Protein AF-A0A9E1S548-F1 (afdb_monomer_lite)

Radius of gyration: 19.38 Å; chains: 1; bounding box: 32×35×52 Å

Structure (mmCIF, N/CA/C/O backbone):
data_AF-A0A9E1S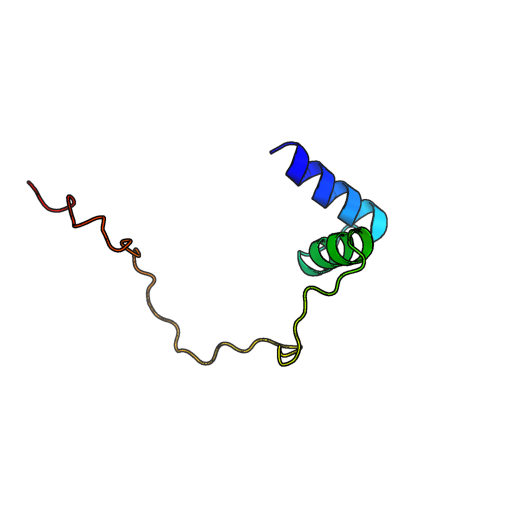548-F1
#
_entry.id   AF-A0A9E1S548-F1
#
loop_
_atom_site.group_PDB
_atom_site.id
_atom_site.type_symbol
_atom_site.label_atom_id
_atom_site.label_alt_id
_atom_site.label_comp_id
_atom_site.label_asym_id
_atom_site.label_entity_id
_atom_site.label_seq_id
_atom_site.pdbx_PDB_ins_code
_atom_site.Cartn_x
_atom_site.Cartn_y
_atom_site.Cartn_z
_atom_site.occupancy
_atom_site.B_iso_or_equiv
_atom_site.auth_seq_id
_atom_site.auth_comp_id
_atom_site.auth_asym_id
_atom_site.auth_atom_id
_atom_site.pdbx_PDB_model_num
ATOM 1 N N . SER A 1 1 ? -0.372 15.177 -2.045 1.00 77.56 1 SER A N 1
ATOM 2 C CA . SER A 1 1 ? -1.832 14.983 -1.910 1.00 77.56 1 SER A CA 1
ATOM 3 C C . SER A 1 1 ? -2.195 14.967 -0.429 1.00 77.56 1 SER A C 1
ATOM 5 O O . SER A 1 1 ? -1.619 14.150 0.282 1.00 77.56 1 SER A O 1
ATOM 7 N N . PRO A 1 2 ? -3.108 15.833 0.055 1.00 89.00 2 PRO A N 1
ATOM 8 C CA . PRO A 1 2 ? -3.485 15.899 1.475 1.00 89.00 2 PRO A CA 1
ATOM 9 C C . PRO A 1 2 ? -4.072 14.598 2.041 1.00 89.00 2 PRO A C 1
ATOM 11 O O . PRO A 1 2 ? -3.912 14.318 3.219 1.00 89.00 2 PRO A O 1
ATOM 14 N N . GLN A 1 3 ? -4.745 13.794 1.213 1.00 91.62 3 GLN A N 1
ATOM 15 C CA . GLN A 1 3 ? -5.321 12.512 1.644 1.00 91.62 3 GLN A CA 1
ATOM 16 C C . GLN A 1 3 ? -4.248 11.446 1.864 1.00 91.62 3 GLN A C 1
ATOM 18 O O . GLN A 1 3 ? -4.325 10.676 2.813 1.00 91.62 3 GLN A O 1
ATOM 23 N N . LEU A 1 4 ? -3.221 11.441 1.012 1.00 89.69 4 LEU A N 1
ATOM 24 C CA . LEU A 1 4 ? -2.112 10.502 1.130 1.00 89.69 4 LEU A CA 1
ATOM 25 C C . LEU A 1 4 ? -1.368 10.715 2.452 1.00 89.69 4 LEU A C 1
ATOM 27 O O . LEU A 1 4 ? -1.137 9.754 3.168 1.00 89.69 4 LEU A O 1
ATOM 31 N N . ILE A 1 5 ? -1.103 11.970 2.828 1.00 91.62 5 ILE A N 1
ATOM 32 C CA . ILE A 1 5 ? -0.457 12.307 4.109 1.00 91.62 5 ILE A CA 1
ATOM 33 C C . ILE A 1 5 ? -1.247 11.732 5.293 1.00 91.62 5 ILE A C 1
ATOM 35 O O . ILE A 1 5 ? -0.678 11.013 6.106 1.00 91.62 5 ILE A O 1
ATOM 39 N N . LYS A 1 6 ? -2.569 11.939 5.325 1.00 93.44 6 LYS A N 1
ATOM 40 C CA . LYS A 1 6 ? -3.437 11.417 6.394 1.00 93.44 6 LYS A CA 1
ATOM 41 C C . LYS A 1 6 ? -3.394 9.893 6.519 1.00 93.44 6 LYS A C 1
ATOM 43 O O . LYS A 1 6 ? -3.482 9.369 7.622 1.00 93.44 6 LYS A O 1
ATOM 48 N N . ILE A 1 7 ? -3.274 9.178 5.398 1.00 92.12 7 ILE A N 1
ATOM 49 C CA . ILE A 1 7 ? -3.166 7.711 5.396 1.00 92.12 7 ILE A CA 1
ATOM 50 C C . ILE A 1 7 ? -1.879 7.265 6.098 1.00 92.12 7 ILE A C 1
ATOM 52 O O . ILE A 1 7 ? -1.915 6.324 6.890 1.00 92.12 7 ILE A O 1
ATOM 56 N N . PHE A 1 8 ? -0.761 7.944 5.831 1.00 91.31 8 PHE A N 1
ATOM 57 C CA . PHE A 1 8 ? 0.521 7.634 6.464 1.00 91.31 8 PHE A CA 1
ATOM 58 C C . PHE A 1 8 ? 0.559 8.053 7.939 1.00 91.31 8 PHE A C 1
ATOM 60 O O . PHE A 1 8 ? 1.023 7.267 8.758 1.00 91.31 8 PHE A O 1
ATOM 67 N N . GLU A 1 9 ? 0.017 9.222 8.294 1.00 92.31 9 GLU A N 1
ATOM 68 C CA . GLU A 1 9 ? -0.093 9.674 9.692 1.00 92.31 9 GLU A CA 1
ATOM 69 C C . GLU A 1 9 ? -0.922 8.698 10.542 1.00 92.31 9 GLU A C 1
ATOM 71 O O . GLU A 1 9 ? -0.514 8.326 11.641 1.00 92.31 9 GLU A O 1
ATOM 76 N N . ASP A 1 10 ? -2.060 8.227 10.023 1.00 92.94 10 ASP A N 1
ATOM 77 C CA . ASP A 1 10 ? -2.893 7.236 10.711 1.00 92.94 10 ASP A CA 1
ATOM 78 C C . ASP A 1 10 ? -2.196 5.868 10.805 1.00 92.94 10 ASP A C 1
ATOM 80 O O . ASP A 1 10 ? -2.240 5.217 11.846 1.00 92.94 10 ASP A O 1
ATOM 84 N N . GLY A 1 11 ? -1.491 5.442 9.752 1.00 93.12 11 GLY A N 1
ATOM 85 C CA . GLY A 1 11 ? -0.663 4.233 9.796 1.00 93.12 11 GLY A CA 1
ATOM 86 C C . GLY A 1 11 ? 0.412 4.299 10.884 1.00 93.12 11 GLY A C 1
ATOM 87 O O . GLY A 1 11 ? 0.533 3.375 11.690 1.00 93.12 11 GLY A O 1
ATOM 88 N N . GLN A 1 12 ? 1.129 5.422 10.962 1.00 92.75 12 GLN A N 1
ATOM 89 C CA . GLN A 1 12 ? 2.139 5.675 11.987 1.00 92.75 12 GLN A CA 1
ATOM 90 C C . GLN A 1 12 ? 1.536 5.689 13.397 1.00 92.75 12 GLN A C 1
ATOM 92 O O . GLN A 1 12 ? 2.093 5.079 14.308 1.00 92.75 12 GLN A O 1
ATOM 97 N N . ALA A 1 13 ? 0.386 6.341 13.589 1.00 93.56 13 ALA A N 1
ATOM 98 C CA . ALA A 1 13 ? -0.280 6.402 14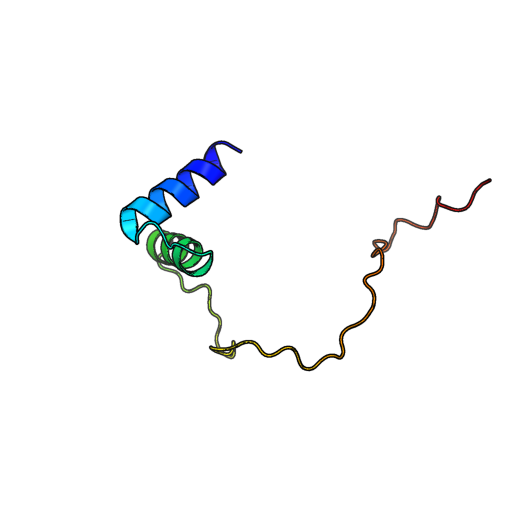.889 1.00 93.56 13 ALA A CA 1
ATOM 99 C C . ALA A 1 13 ? -0.718 5.018 15.393 1.00 93.56 13 ALA A C 1
ATOM 101 O O . ALA A 1 13 ? -0.659 4.747 16.592 1.00 93.56 13 ALA A O 1
ATOM 102 N N . ARG A 1 14 ? -1.155 4.134 14.489 1.00 92.75 14 ARG A N 1
ATOM 103 C CA . ARG A 1 14 ? -1.646 2.800 14.852 1.00 92.75 14 ARG A CA 1
ATOM 104 C C . ARG A 1 14 ? -0.514 1.803 15.090 1.00 92.75 14 ARG A C 1
ATOM 106 O O . ARG A 1 14 ? -0.674 0.919 15.930 1.00 92.75 14 ARG A O 1
ATOM 113 N N . PHE A 1 15 ? 0.590 1.909 14.348 1.00 92.12 15 PHE A N 1
ATOM 114 C CA . PHE A 1 15 ? 1.565 0.818 14.245 1.00 92.12 15 PHE A CA 1
ATOM 115 C C . PHE A 1 15 ? 3.039 1.234 14.438 1.00 92.12 15 PHE A C 1
ATOM 117 O O . PHE A 1 15 ? 3.909 0.376 14.580 1.00 92.12 15 PHE A O 1
ATOM 124 N N . GLY A 1 16 ? 3.317 2.534 14.566 1.00 89.06 16 GLY A N 1
ATOM 125 C CA . GLY A 1 16 ? 4.617 3.087 14.956 1.00 89.06 16 GLY A CA 1
ATOM 126 C C . GLY A 1 16 ? 5.343 3.859 13.850 1.00 89.06 16 GLY A C 1
ATOM 127 O O . GLY A 1 16 ? 4.931 3.913 12.699 1.00 89.06 16 GLY A O 1
ATOM 128 N N . GLU A 1 17 ? 6.464 4.493 14.199 1.00 80.38 17 GLU A N 1
ATOM 129 C CA . GLU A 1 17 ? 7.197 5.389 13.282 1.00 80.38 17 GLU A CA 1
ATOM 130 C C . GLU A 1 17 ? 8.014 4.663 12.214 1.00 80.38 17 GLU A C 1
ATOM 132 O O . GLU A 1 17 ? 8.345 5.239 11.181 1.00 80.38 17 GLU A O 1
ATOM 137 N N . ARG A 1 18 ? 8.343 3.387 12.436 1.00 75.94 18 ARG A N 1
ATOM 138 C CA . ARG A 1 18 ? 9.091 2.576 11.465 1.00 75.94 18 ARG A CA 1
ATOM 139 C C . ARG A 1 18 ? 8.178 1.966 10.415 1.00 75.94 18 ARG A C 1
ATOM 141 O O . ARG A 1 18 ? 8.499 0.897 9.898 1.00 75.94 18 ARG A O 1
ATOM 148 N N . GLU A 1 19 ? 7.056 2.620 10.123 1.00 74.38 19 GLU A N 1
ATOM 149 C CA . GLU A 1 19 ? 6.050 1.996 9.297 1.00 74.38 19 GLU A CA 1
ATOM 150 C C . GLU A 1 19 ? 6.324 2.046 7.810 1.00 74.38 19 GLU A C 1
ATOM 152 O O . GLU A 1 19 ? 6.588 3.093 7.221 1.00 74.38 19 GLU A O 1
ATOM 157 N N . TRP A 1 20 ? 6.294 0.860 7.215 1.00 75.38 20 TRP A N 1
ATOM 158 C CA . TRP A 1 20 ? 6.551 0.648 5.799 1.00 75.38 20 TRP A CA 1
ATOM 159 C C . TRP A 1 20 ? 5.217 0.376 5.097 1.00 75.38 20 TRP A C 1
ATOM 161 O O . TRP A 1 20 ? 4.182 0.151 5.733 1.00 75.38 20 TRP A O 1
ATOM 171 N N . SER A 1 21 ? 5.228 0.363 3.763 1.00 79.25 21 SER A N 1
ATOM 172 C CA . SER A 1 21 ? 4.038 0.070 2.954 1.00 79.25 21 SER A CA 1
ATOM 173 C C . SER A 1 21 ? 3.213 -1.158 3.403 1.00 79.25 21 SER A C 1
ATOM 175 O O . SER A 1 21 ? 1.989 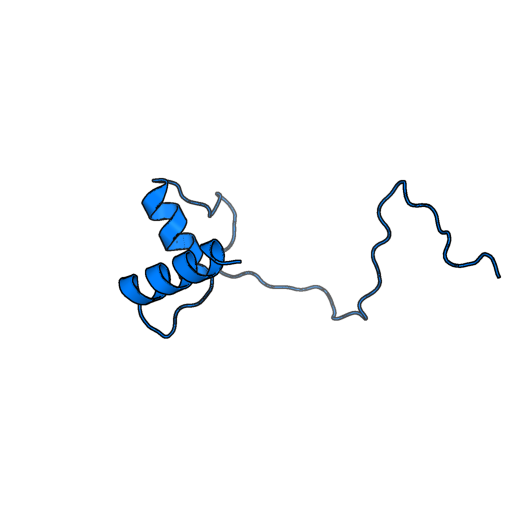-1.068 3.280 1.00 79.25 21 SER A O 1
ATOM 177 N N . PRO A 1 22 ? 3.770 -2.245 3.993 1.00 82.06 22 PRO A N 1
ATOM 178 C CA . PRO A 1 22 ? 2.969 -3.385 4.444 1.00 82.06 22 PRO A CA 1
ATOM 179 C C . PRO A 1 22 ? 1.897 -3.043 5.486 1.00 82.06 22 PRO A C 1
ATOM 181 O O . PRO A 1 22 ? 0.767 -3.511 5.372 1.00 82.06 22 PRO A O 1
ATOM 184 N N . ASN A 1 23 ? 2.181 -2.192 6.473 1.00 90.44 23 ASN A N 1
ATOM 185 C CA . ASN A 1 23 ? 1.165 -1.852 7.472 1.00 90.44 23 ASN A CA 1
ATOM 186 C C . ASN A 1 23 ? 0.184 -0.782 6.989 1.00 90.44 23 ASN A C 1
ATOM 188 O O . ASN A 1 23 ? -0.937 -0.717 7.488 1.00 90.44 23 ASN A O 1
ATOM 192 N N . ILE A 1 24 ? 0.540 0.006 5.971 1.00 93.25 24 ILE A N 1
ATOM 193 C CA . ILE A 1 24 ? -0.434 0.856 5.273 1.00 93.25 24 ILE A CA 1
ATOM 194 C C . ILE A 1 24 ? -1.445 -0.005 4.502 1.00 93.25 24 ILE A C 1
ATOM 196 O O . ILE A 1 24 ? -2.631 0.323 4.475 1.00 93.25 24 ILE A O 1
ATOM 200 N N . ILE A 1 25 ? -1.010 -1.136 3.938 1.00 91.56 25 ILE A N 1
ATOM 201 C CA . ILE A 1 25 ? -1.922 -2.138 3.371 1.00 91.56 25 ILE A CA 1
ATOM 202 C C . ILE A 1 25 ? -2.754 -2.793 4.475 1.00 91.56 25 ILE A C 1
ATOM 204 O O . ILE A 1 25 ? -3.977 -2.788 4.365 1.00 91.56 25 ILE A O 1
ATOM 208 N N . ARG A 1 26 ? -2.146 -3.227 5.587 1.00 90.56 26 ARG A N 1
ATOM 209 C CA . ARG A 1 26 ? -2.897 -3.787 6.725 1.00 90.56 26 ARG A CA 1
ATOM 210 C C . ARG A 1 26 ? -3.966 -2.830 7.259 1.00 90.56 26 ARG A C 1
ATOM 212 O O . ARG A 1 26 ? -5.080 -3.240 7.567 1.00 90.56 26 ARG A O 1
ATOM 219 N N . ARG A 1 27 ? -3.662 -1.530 7.328 1.00 93.81 27 ARG A N 1
ATOM 220 C CA . ARG A 1 27 ? -4.626 -0.478 7.685 1.00 93.81 27 ARG A CA 1
ATOM 221 C C . ARG A 1 27 ? -5.864 -0.518 6.784 1.00 93.81 27 ARG A C 1
ATOM 223 O O . ARG A 1 27 ? -6.979 -0.352 7.270 1.00 93.81 27 ARG A O 1
ATOM 230 N N . LEU A 1 28 ? -5.657 -0.669 5.477 1.00 93.50 28 LEU A N 1
ATOM 231 C CA . LEU A 1 28 ? -6.733 -0.745 4.493 1.00 93.50 28 LEU A CA 1
ATOM 232 C C . LEU A 1 28 ? -7.512 -2.060 4.625 1.00 93.50 28 LEU A C 1
ATOM 234 O O . LEU A 1 28 ? -8.738 -2.031 4.641 1.00 93.50 28 LEU A O 1
ATOM 238 N N . GLU A 1 29 ? -6.810 -3.181 4.775 1.00 94.25 29 GLU A N 1
ATOM 239 C CA . GLU A 1 29 ? -7.393 -4.510 4.998 1.00 94.25 29 GLU A CA 1
ATOM 240 C C . GLU A 1 29 ? -8.344 -4.520 6.199 1.00 94.25 29 GLU A C 1
ATOM 242 O O . GLU A 1 29 ? -9.502 -4.917 6.076 1.00 94.25 29 GLU A O 1
ATOM 247 N N . GLU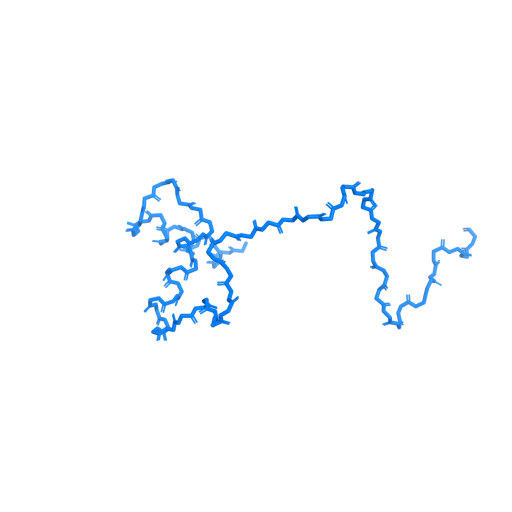 A 1 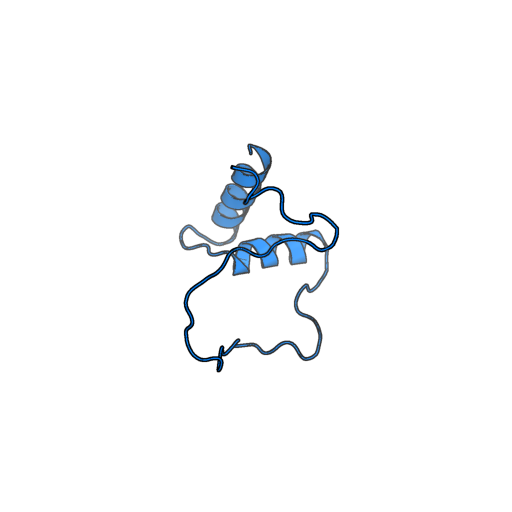30 ? -7.899 -3.986 7.338 1.00 94.12 30 GLU A N 1
ATOM 248 C CA . GLU A 1 30 ? -8.704 -3.887 8.559 1.00 94.12 30 GLU A CA 1
ATOM 249 C C . GLU A 1 30 ? -9.927 -2.976 8.385 1.00 94.12 30 GLU A C 1
ATOM 251 O O . GLU A 1 30 ? -11.008 -3.298 8.875 1.00 94.12 30 GLU A O 1
ATOM 256 N N . ALA A 1 31 ? -9.783 -1.852 7.675 1.00 93.50 31 ALA A N 1
ATOM 257 C CA . ALA A 1 31 ? -10.888 -0.926 7.425 1.00 93.50 31 ALA A CA 1
ATOM 258 C C . ALA A 1 31 ? -11.940 -1.503 6.463 1.00 93.50 31 ALA A C 1
ATOM 260 O O . ALA A 1 31 ? -13.117 -1.155 6.553 1.00 93.50 31 ALA A O 1
ATOM 261 N N . CYS A 1 32 ? -11.520 -2.367 5.539 1.00 94.38 32 CYS A N 1
ATOM 262 C CA . CYS A 1 32 ? -12.390 -2.988 4.545 1.00 94.38 32 CYS A CA 1
ATOM 263 C C . CYS A 1 32 ? -12.880 -4.386 4.949 1.00 94.38 32 CYS A C 1
ATOM 265 O O . CYS A 1 32 ? -13.744 -4.930 4.265 1.00 94.38 32 CYS A O 1
ATOM 267 N N . GLY A 1 33 ? -12.339 -4.976 6.021 1.00 94.38 33 GLY A N 1
ATOM 268 C CA . GLY A 1 33 ? -12.601 -6.370 6.384 1.00 94.38 33 GLY A CA 1
ATOM 269 C C . GLY A 1 33 ? -12.177 -7.351 5.287 1.00 94.38 33 GLY A C 1
ATOM 270 O O . GLY A 1 33 ? -12.828 -8.374 5.091 1.00 94.38 33 GLY A O 1
ATOM 271 N N . ALA A 1 34 ? -11.130 -7.008 4.535 1.00 93.81 34 ALA A N 1
ATOM 272 C CA . ALA A 1 34 ? -10.671 -7.750 3.368 1.00 93.81 34 ALA A CA 1
ATOM 273 C C . ALA A 1 34 ? -9.200 -8.133 3.522 1.00 93.81 34 ALA A C 1
ATOM 275 O O . ALA A 1 34 ? -8.444 -7.432 4.185 1.00 93.81 34 ALA A O 1
ATOM 276 N N . GLN A 1 35 ? -8.794 -9.215 2.865 1.00 90.81 35 GLN A N 1
ATOM 277 C CA . GLN A 1 35 ? -7.393 -9.595 2.729 1.00 90.81 35 GLN A CA 1
ATOM 278 C C . GLN A 1 35 ? -6.956 -9.298 1.294 1.00 90.81 35 GLN A C 1
ATOM 280 O O . GLN A 1 35 ? -7.571 -9.780 0.343 1.00 90.81 35 GLN A O 1
ATOM 285 N N . VAL A 1 36 ? -5.926 -8.469 1.133 1.00 88.19 36 VAL A N 1
ATOM 286 C CA . VAL A 1 36 ? -5.364 -8.103 -0.176 1.00 88.19 36 VAL A CA 1
ATOM 287 C C . VAL A 1 36 ? -4.474 -9.227 -0.705 1.00 88.19 36 VAL A C 1
ATOM 289 O O . VAL A 1 36 ? -4.382 -9.419 -1.917 1.00 88.19 36 VAL A O 1
ATOM 292 N N . LEU A 1 37 ? -3.845 -9.998 0.188 1.00 86.44 37 LEU A N 1
ATOM 293 C CA . LEU A 1 37 ? -3.070 -11.175 -0.195 1.00 86.44 37 LEU A CA 1
ATOM 294 C C . LEU A 1 37 ? -3.997 -12.280 -0.726 1.00 86.44 37 LEU A C 1
ATOM 296 O O . LEU A 1 37 ? -4.761 -12.879 0.030 1.00 86.44 37 LEU A O 1
ATOM 300 N N . ALA A 1 38 ? -3.910 -12.552 -2.026 1.00 86.19 38 ALA A N 1
ATOM 301 C CA . ALA A 1 38 ? -4.655 -13.625 -2.672 1.00 86.19 38 ALA A CA 1
ATOM 302 C C . ALA A 1 38 ? -4.046 -15.009 -2.386 1.00 86.19 38 ALA A C 1
ATOM 304 O O . ALA A 1 38 ? -2.866 -15.142 -2.055 1.00 86.19 38 ALA A O 1
ATOM 305 N N . GLU A 1 39 ? -4.847 -16.058 -2.572 1.00 88.25 39 GLU A N 1
ATOM 306 C CA . GLU A 1 39 ? -4.352 -17.434 -2.536 1.00 88.25 39 GLU A CA 1
ATOM 307 C C . GLU A 1 39 ? -3.254 -17.649 -3.594 1.00 88.25 39 GLU A C 1
ATOM 309 O O . GLU A 1 39 ? -3.349 -17.165 -4.722 1.00 88.25 39 GLU A O 1
ATOM 314 N N . GLY A 1 40 ? -2.191 -18.366 -3.220 1.00 85.88 40 GLY A N 1
ATOM 315 C CA . GLY A 1 40 ? -1.055 -18.654 -4.102 1.00 85.88 40 GLY A CA 1
ATOM 316 C C . GLY A 1 40 ? -0.000 -17.545 -4.190 1.00 85.88 40 GLY A C 1
ATOM 317 O O . GLY A 1 40 ? 1.057 -17.777 -4.776 1.00 85.88 40 GLY A O 1
ATOM 318 N N . PHE A 1 41 ? -0.225 -16.374 -3.582 1.00 86.44 41 PHE A N 1
ATOM 319 C CA . PHE A 1 41 ? 0.808 -15.342 -3.481 1.00 86.44 41 PHE A CA 1
ATOM 320 C C . PHE A 1 41 ? 1.861 -15.735 -2.426 1.00 86.44 41 PHE A C 1
ATOM 322 O O . PHE A 1 41 ? 1.496 -16.053 -1.289 1.00 86.44 41 PHE A O 1
ATOM 329 N N . PRO A 1 42 ? 3.166 -15.733 -2.755 1.00 86.25 42 PRO A N 1
ATOM 330 C CA . PRO A 1 42 ? 4.192 -16.175 -1.821 1.00 86.25 42 PRO A CA 1
ATOM 331 C C . PRO A 1 42 ? 4.436 -15.133 -0.723 1.00 86.25 42 PRO A C 1
ATOM 333 O O . PRO A 1 42 ? 4.396 -13.928 -0.966 1.00 86.25 42 PRO A O 1
ATOM 336 N N . ALA A 1 43 ? 4.768 -15.602 0.484 1.00 83.12 43 ALA A N 1
ATOM 337 C CA . ALA A 1 43 ? 5.140 -14.728 1.602 1.00 83.12 43 ALA A CA 1
ATOM 338 C C . ALA A 1 43 ? 6.423 -13.921 1.326 1.00 83.12 43 ALA A C 1
ATOM 340 O O . ALA A 1 43 ? 6.613 -12.842 1.883 1.00 83.12 43 ALA A O 1
ATOM 341 N N . GLN A 1 44 ? 7.295 -14.443 0.460 1.00 83.88 44 GLN A N 1
ATOM 342 C CA . GLN A 1 44 ? 8.496 -13.771 -0.013 1.00 83.88 44 GLN A CA 1
ATOM 343 C C . GLN A 1 44 ? 8.513 -13.783 -1.540 1.00 83.88 44 GLN A C 1
ATOM 345 O O . GLN A 1 44 ? 8.450 -14.840 -2.167 1.00 83.88 44 GLN A O 1
ATOM 350 N N . MET A 1 45 ? 8.609 -12.599 -2.138 1.00 84.88 45 MET A N 1
ATOM 351 C CA . MET A 1 45 ? 8.833 -12.459 -3.570 1.00 84.88 45 MET A CA 1
ATOM 352 C C . MET A 1 45 ? 10.329 -12.553 -3.862 1.00 84.88 45 MET A C 1
ATOM 354 O O . MET A 1 45 ? 11.130 -11.856 -3.239 1.00 84.88 45 MET A O 1
ATOM 358 N N . HIS A 1 46 ? 10.687 -13.406 -4.816 1.00 86.25 46 HIS A N 1
ATOM 359 C CA . HIS A 1 46 ? 12.038 -13.508 -5.349 1.00 86.25 46 HIS A CA 1
ATOM 360 C C . HIS A 1 46 ? 12.007 -13.128 -6.821 1.00 86.25 46 HIS A C 1
ATOM 362 O O . HIS A 1 46 ? 11.271 -13.740 -7.595 1.00 86.25 46 HIS A O 1
ATOM 368 N N . ASP A 1 47 ? 12.810 -12.135 -7.182 1.00 87.38 47 ASP A N 1
ATOM 369 C CA . ASP A 1 47 ? 13.114 -11.847 -8.574 1.00 87.38 47 ASP A CA 1
ATOM 370 C C . ASP A 1 47 ? 14.290 -12.732 -9.000 1.00 87.38 47 ASP A C 1
ATOM 372 O O . ASP A 1 47 ? 15.352 -12.708 -8.375 1.00 87.38 47 ASP A O 1
ATOM 376 N N . ASN A 1 48 ? 14.057 -13.575 -10.003 1.00 91.25 48 ASN A N 1
ATOM 377 C CA . ASN A 1 48 ? 15.074 -14.463 -10.566 1.00 91.25 48 ASN A CA 1
ATOM 378 C C . ASN A 1 48 ? 15.513 -14.000 -11.962 1.00 91.25 48 ASN A C 1
ATOM 380 O O . ASN A 1 48 ? 16.321 -14.681 -12.598 1.00 91.25 48 ASN A O 1
ATOM 384 N N . GLU A 1 49 ? 14.960 -12.894 -12.460 1.00 93.00 49 GLU A N 1
ATOM 385 C CA . GLU A 1 49 ? 15.352 -12.317 -13.736 1.00 93.00 49 GLU A CA 1
ATOM 386 C C . GLU A 1 49 ? 16.711 -11.610 -13.579 1.00 93.00 49 GLU A C 1
ATOM 388 O O . GLU A 1 49 ? 16.993 -11.005 -12.539 1.00 93.00 49 GLU A O 1
ATOM 393 N N . PRO A 1 50 ? 17.617 -11.714 -14.568 1.00 94.62 50 PRO A N 1
ATOM 394 C CA . PRO A 1 50 ? 18.848 -10.936 -14.560 1.00 94.62 50 PRO A CA 1
ATOM 395 C C . PRO A 1 50 ? 18.558 -9.430 -14.548 1.00 94.62 50 PRO A C 1
ATOM 397 O O . PRO A 1 50 ? 17.623 -8.969 -15.195 1.00 94.62 50 PRO A O 1
ATOM 400 N N . GLU A 1 51 ? 19.399 -8.648 -13.868 1.00 92.12 51 GLU A N 1
ATOM 401 C CA . GLU A 1 51 ? 19.303 -7.188 -13.934 1.00 92.12 51 GLU A CA 1
ATOM 402 C C . GLU A 1 51 ? 19.582 -6.700 -15.365 1.00 92.12 51 GLU A C 1
ATOM 404 O O . GLU A 1 51 ? 20.623 -7.004 -15.956 1.00 92.12 51 GLU A O 1
ATOM 409 N N . GLU A 1 52 ? 18.666 -5.901 -15.910 1.00 93.31 52 GLU A N 1
ATOM 410 C CA . GLU A 1 52 ? 18.783 -5.297 -17.234 1.00 93.31 52 GLU A CA 1
ATOM 411 C C . GLU A 1 52 ? 18.692 -3.768 -17.162 1.00 93.31 52 GLU A C 1
ATOM 413 O O . GLU A 1 52 ? 18.197 -3.175 -16.201 1.00 93.31 52 GLU A O 1
ATOM 418 N N . ARG A 1 53 ? 19.167 -3.089 -18.211 1.00 94.94 53 ARG A N 1
ATOM 419 C CA . ARG A 1 53 ? 18.986 -1.638 -18.320 1.00 94.94 53 ARG A CA 1
ATOM 420 C C . ARG A 1 53 ? 17.506 -1.328 -18.537 1.00 94.94 53 ARG A C 1
ATOM 422 O O . ARG A 1 53 ? 16.911 -1.816 -19.493 1.00 94.94 53 ARG A O 1
ATOM 429 N N . GLY A 1 54 ? 16.950 -0.451 -17.704 1.00 93.44 54 GLY A N 1
ATOM 430 C CA . GLY A 1 54 ? 15.592 0.057 -17.898 1.00 93.44 54 GLY A CA 1
ATOM 431 C C . GLY A 1 54 ? 15.422 0.751 -19.255 1.00 93.44 54 GLY A C 1
ATOM 432 O O . GLY A 1 54 ? 16.341 1.409 -19.748 1.00 93.44 54 GLY A O 1
ATOM 433 N N . TYR A 1 55 ? 14.236 0.617 -19.844 1.00 91.25 55 TYR A N 1
ATOM 434 C CA . TYR A 1 55 ? 13.847 1.262 -21.096 1.00 91.25 55 TYR A CA 1
ATOM 435 C C . TYR A 1 55 ? 12.464 1.905 -20.963 1.00 91.25 55 TYR A C 1
ATOM 437 O O . TYR A 1 55 ? 11.670 1.555 -20.089 1.00 91.25 55 TYR A O 1
ATOM 445 N N . GLU A 1 56 ? 12.179 2.878 -21.824 1.00 91.81 56 GLU A N 1
ATOM 446 C CA . GLU A 1 56 ? 10.874 3.530 -21.858 1.00 91.81 56 GLU A CA 1
ATOM 447 C C . GLU A 1 56 ? 9.832 2.606 -22.502 1.00 91.81 56 GLU A C 1
ATOM 449 O O . GLU A 1 56 ? 10.000 2.138 -23.629 1.00 91.81 56 GLU A O 1
ATOM 454 N N . VAL A 1 57 ? 8.737 2.346 -21.786 1.00 89.38 57 VAL A N 1
ATOM 455 C CA . VAL A 1 57 ? 7.609 1.570 -22.309 1.00 89.38 57 VAL A CA 1
ATOM 456 C C . VAL A 1 57 ? 6.682 2.502 -23.082 1.00 89.38 57 VAL A C 1
ATOM 458 O O . VAL A 1 57 ? 6.041 3.376 -22.498 1.00 89.38 57 VAL A O 1
ATOM 461 N N . VAL A 1 58 ? 6.563 2.287 -24.393 1.00 90.19 58 VAL A N 1
ATOM 462 C CA . VAL A 1 58 ? 5.625 3.025 -25.248 1.00 90.19 58 VAL A CA 1
ATOM 463 C C . VAL A 1 58 ? 4.278 2.289 -25.277 1.00 90.19 58 VAL A C 1
ATOM 465 O O . VAL A 1 58 ? 4.222 1.146 -25.739 1.00 90.19 58 VAL A O 1
ATOM 468 N N . PRO A 1 59 ? 3.173 2.897 -24.802 1.00 85.50 59 PRO A N 1
ATOM 469 C CA . PRO A 1 59 ? 1.870 2.242 -24.803 1.00 85.50 59 PRO A CA 1
ATOM 470 C C . PRO A 1 59 ? 1.394 1.916 -26.228 1.00 85.50 59 PRO A C 1
ATOM 472 O O . PRO A 1 59 ? 1.523 2.760 -27.124 1.00 85.50 59 PRO A O 1
ATOM 475 N N . PRO A 1 60 ? 0.764 0.749 -26.455 1.00 78.94 60 PRO A N 1
ATOM 476 C CA . PRO A 1 60 ? 0.162 0.437 -27.745 1.00 78.94 60 PRO A CA 1
ATOM 477 C C . PRO A 1 60 ? -0.885 1.500 -28.117 1.00 78.94 60 PRO A C 1
ATOM 479 O O . PRO A 1 60 ? -1.710 1.897 -27.296 1.00 78.94 60 PRO A O 1
ATOM 482 N N . GLY A 1 61 ? -0.825 1.997 -29.355 1.00 77.44 61 GLY A N 1
ATOM 483 C CA . GLY A 1 61 ? -1.685 3.083 -29.851 1.00 77.44 61 GLY A CA 1
ATOM 484 C C . GLY A 1 61 ? -1.083 4.489 -29.739 1.00 77.44 61 GLY A C 1
ATOM 485 O O . GLY A 1 61 ? -1.599 5.413 -30.363 1.00 77.44 61 GLY A O 1
ATOM 486 N N . LYS A 1 62 ? 0.042 4.659 -29.036 1.00 65.31 62 LYS A N 1
ATOM 487 C CA . LYS A 1 62 ? 0.892 5.851 -29.155 1.00 65.31 62 LYS A CA 1
ATOM 488 C C . LYS A 1 62 ? 2.091 5.512 -30.031 1.00 65.31 62 LYS A C 1
ATOM 490 O O . LYS A 1 62 ? 3.200 5.328 -29.548 1.00 65.31 62 LYS A O 1
ATOM 495 N N . GLY A 1 63 ? 1.838 5.364 -31.330 1.00 57.66 63 GLY A N 1
ATOM 496 C CA . GLY A 1 63 ? 2.911 5.254 -32.313 1.00 57.66 63 GLY A CA 1
ATOM 497 C C . GLY A 1 63 ? 3.805 6.493 -32.250 1.00 57.66 63 GLY A C 1
ATOM 498 O O . GLY A 1 63 ? 3.305 7.613 -32.284 1.00 57.66 63 GLY A O 1
ATOM 499 N N . ASN A 1 64 ? 5.106 6.246 -32.103 1.00 61.59 64 ASN A N 1
ATOM 500 C CA . ASN A 1 64 ? 6.243 7.142 -32.300 1.00 61.59 64 ASN A CA 1
ATOM 501 C C . ASN A 1 64 ? 5.912 8.498 -32.951 1.00 61.59 64 ASN A C 1
ATOM 503 O O . ASN A 1 64 ? 5.678 8.556 -34.155 1.00 61.59 64 ASN A O 1
ATOM 507 N N . ASN A 1 65 ? 6.029 9.592 -32.194 1.00 59.50 65 ASN A N 1
ATOM 508 C CA . ASN A 1 65 ? 6.379 10.893 -32.783 1.00 59.50 65 ASN A CA 1
ATOM 509 C C . ASN A 1 65 ? 7.852 11.273 -32.528 1.00 59.50 65 ASN A C 1
ATOM 511 O O . ASN A 1 65 ? 8.294 12.329 -32.962 1.00 59.50 65 ASN A O 1
ATOM 515 N N . ALA A 1 66 ? 8.636 10.424 -31.858 1.00 56.75 66 ALA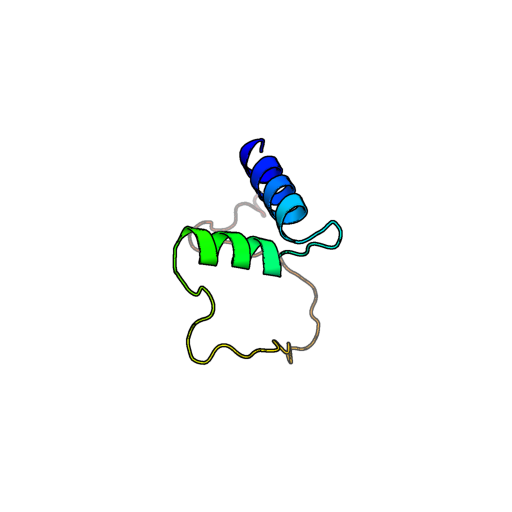 A N 1
ATOM 516 C CA . ALA A 1 66 ? 9.968 10.807 -31.391 1.00 56.75 66 ALA A CA 1
ATOM 517 C C . ALA A 1 66 ? 11.065 10.841 -32.481 1.00 56.75 66 ALA A C 1
ATOM 519 O O . ALA A 1 66 ? 12.231 10.994 -32.138 1.00 56.75 66 ALA A O 1
ATOM 520 N N . TYR A 1 67 ? 10.722 10.730 -33.772 1.00 51.41 67 TYR A N 1
ATOM 521 C CA . TYR A 1 67 ? 11.679 10.860 -34.883 1.00 51.41 67 TYR A CA 1
ATOM 522 C C . TYR A 1 67 ? 11.085 11.545 -36.131 1.00 51.41 67 TYR A C 1
ATOM 524 O O . TYR A 1 67 ? 11.324 11.098 -37.251 1.00 51.41 67 TYR A O 1
ATOM 532 N N . GLU A 1 68 ? 10.332 12.638 -35.974 1.00 52.12 68 GLU A N 1
ATOM 533 C CA . GLU A 1 68 ? 10.226 13.640 -37.048 1.00 52.12 68 GLU A CA 1
ATOM 534 C C . GLU A 1 68 ? 11.079 14.870 -36.687 1.00 52.12 68 GLU A C 1
ATOM 536 O O . GLU A 1 68 ? 10.617 15.762 -35.981 1.00 52.12 68 GLU A O 1
ATOM 541 N N . LEU A 1 69 ? 12.312 14.849 -37.225 1.00 41.22 69 LEU A N 1
ATOM 542 C CA . LEU A 1 69 ? 13.354 15.895 -37.336 1.00 41.22 69 LEU A CA 1
ATOM 543 C C . LEU A 1 69 ? 14.048 16.387 -36.053 1.00 41.22 69 LEU A C 1
ATOM 545 O O . LEU A 1 69 ? 13.492 17.238 -35.328 1.00 41.22 69 LEU A O 1
#

Secondary structure (DSSP, 8-state):
-HHHHHHHHHHHHHH-TT--HHHHHHHHHHHHT---S-TT--SS----SPP------PPTT----TT--

pLDDT: mean 85.02, std 12.04, range [41.22, 94.94]

Foldseek 3Di:
DVVVVVLVVVLCVVPHDPDDVVSSVVVVCVVVVHDPDDPPDDPDDDDPDDDDDDDDDDDPPPPDPPPPD

Sequence (69 aa):
SPQLIKIFEDGQARFGEREWSPNIIRRLEEACGAQVLAEGFPAQMHDNEPEERGYEVVPPGKGNNAYEL